Protein AF-A0A736RBE2-F1 (afdb_monomer_lite)

InterPro domains:
  IPR002560 Transposase IS204/IS1001/IS1096/IS1165, DDE domain [PF01610] (6-53)
  IPR047951 Transposase ISL3 [PTHR33498] (4-54)

Organism: NCBI:txid1967611

pLDDT: mean 90.6, std 9.24, range [45.62, 96.69]

Sequence (58 aa):
RVSAGMESDAAAICEAITSSWSNGVVEGHVNRLKMLKRQMYGRAGFELLRRRVMSPLA

Foldseek 3Di:
DDDPVCVVCVVVVVCCVPPPDHCVVVVVLVVVLVVLCVVQVVNDDPVVSVVPSVDDPD

Radius of gyration: 16.88 Å; chains: 1; bounding box: 30×39×37 Å

Structure (mmCIF, N/CA/C/O backbone):
data_AF-A0A736RBE2-F1
#
_entry.id   AF-A0A736RBE2-F1
#
loop_
_atom_site.group_PDB
_atom_site.id
_atom_site.type_symbol
_atom_site.label_atom_id
_atom_site.label_alt_id
_atom_site.label_comp_id
_atom_site.label_asym_id
_atom_site.label_entity_id
_atom_site.label_seq_id
_atom_site.pdbx_PDB_ins_code
_atom_site.Cartn_x
_atom_site.Cartn_y
_atom_site.Cartn_z
_atom_site.occupancy
_atom_site.B_iso_or_equiv
_atom_site.auth_seq_id
_atom_site.auth_comp_id
_atom_site.auth_asym_id
_atom_site.auth_atom_id
_atom_site.pdbx_PDB_model_num
ATOM 1 N N . ARG A 1 1 ? 15.995 -20.497 -10.965 1.00 76.38 1 ARG A N 1
ATOM 2 C CA . ARG A 1 1 ? 14.659 -20.394 -11.599 1.00 76.38 1 ARG A CA 1
ATOM 3 C C . ARG A 1 1 ? 13.939 -19.240 -10.931 1.00 76.38 1 ARG A C 1
ATOM 5 O O . ARG A 1 1 ? 14.055 -19.123 -9.717 1.00 76.38 1 ARG A O 1
ATOM 12 N N . VAL A 1 2 ? 13.310 -18.372 -11.714 1.00 80.25 2 VAL A N 1
ATOM 13 C CA . VAL A 1 2 ? 12.491 -17.269 -11.195 1.00 80.25 2 VAL A CA 1
ATOM 14 C C . VAL A 1 2 ? 11.184 -17.861 -10.639 1.00 80.25 2 VAL A C 1
ATOM 16 O O . VAL A 1 2 ? 10.823 -18.981 -11.004 1.00 80.25 2 VAL A O 1
ATOM 19 N N . SER A 1 3 ? 10.534 -17.200 -9.678 1.00 87.81 3 SER A N 1
ATOM 20 C CA . SER A 1 3 ? 9.265 -17.688 -9.125 1.00 87.81 3 SER A CA 1
ATOM 21 C C . SER A 1 3 ? 8.112 -17.413 -10.098 1.00 87.81 3 SER A C 1
ATOM 23 O O . SER A 1 3 ? 8.112 -16.394 -10.784 1.00 87.81 3 SER A O 1
ATOM 25 N N . ALA A 1 4 ? 7.094 -18.278 -10.124 1.00 89.38 4 ALA A N 1
ATOM 26 C CA . ALA A 1 4 ? 5.934 -18.109 -11.008 1.00 89.38 4 ALA A CA 1
ATOM 27 C C . ALA A 1 4 ? 5.197 -16.768 -10.793 1.00 89.38 4 ALA A C 1
ATOM 29 O O . ALA A 1 4 ? 4.649 -16.198 -11.729 1.00 89.38 4 ALA A O 1
ATOM 30 N N . GLY A 1 5 ? 5.221 -16.230 -9.566 1.00 90.38 5 GLY A N 1
ATOM 31 C CA . GLY A 1 5 ? 4.653 -14.911 -9.272 1.00 90.38 5 GLY A CA 1
ATOM 32 C C . GLY A 1 5 ? 5.404 -13.775 -9.970 1.00 90.38 5 GLY A C 1
ATOM 33 O O . GLY A 1 5 ? 4.783 -12.888 -10.535 1.00 90.38 5 GLY A O 1
ATOM 34 N N . MET A 1 6 ? 6.736 -13.842 -10.021 1.00 90.38 6 MET A N 1
ATOM 35 C CA . MET A 1 6 ? 7.536 -12.842 -10.735 1.00 90.38 6 MET A CA 1
ATOM 36 C C . MET A 1 6 ? 7.343 -12.914 -12.254 1.00 90.38 6 MET A C 1
ATOM 38 O O . MET A 1 6 ? 7.414 -11.886 -12.918 1.00 90.38 6 MET A O 1
ATOM 42 N N . GLU A 1 7 ? 7.092 -14.104 -12.804 1.00 93.31 7 GLU A N 1
ATOM 43 C CA . GLU A 1 7 ? 6.743 -14.255 -14.223 1.00 93.31 7 GLU A CA 1
ATOM 44 C C . GLU A 1 7 ? 5.385 -13.608 -14.529 1.00 93.31 7 GLU A C 1
ATOM 46 O O . GLU A 1 7 ? 5.256 -12.896 -15.523 1.00 93.31 7 GLU A O 1
ATOM 51 N N . SER A 1 8 ? 4.401 -13.779 -13.639 1.00 94.12 8 SER A N 1
ATOM 52 C CA . SER A 1 8 ? 3.097 -13.106 -13.735 1.00 94.12 8 SER A CA 1
ATOM 53 C C . SER A 1 8 ? 3.210 -11.580 -13.622 1.00 94.12 8 SER A C 1
ATOM 55 O O . SER A 1 8 ? 2.481 -10.859 -14.301 1.00 94.12 8 SER A O 1
ATOM 57 N N . ASP A 1 9 ? 4.132 -11.084 -12.795 1.00 95.44 9 ASP A N 1
ATOM 58 C CA . ASP A 1 9 ? 4.309 -9.652 -12.529 1.00 95.44 9 ASP A CA 1
ATOM 59 C C . ASP A 1 9 ? 5.315 -8.970 -13.473 1.00 95.44 9 ASP A C 1
ATOM 61 O O . ASP A 1 9 ? 5.603 -7.782 -13.317 1.00 95.44 9 ASP A O 1
ATOM 65 N N . ALA A 1 10 ? 5.846 -9.680 -14.475 1.00 94.88 10 ALA A N 1
ATOM 66 C CA . ALA A 1 10 ? 6.934 -9.194 -15.326 1.00 94.88 10 ALA A CA 1
ATOM 67 C C . ALA A 1 10 ? 6.646 -7.821 -15.963 1.00 94.88 10 ALA A C 1
ATOM 69 O O . ALA A 1 10 ? 7.506 -6.942 -15.948 1.00 94.88 10 ALA A O 1
ATOM 70 N N . ALA A 1 11 ? 5.423 -7.601 -16.458 1.00 94.88 11 ALA A N 1
ATOM 71 C CA . ALA A 1 11 ? 5.023 -6.322 -17.047 1.00 94.88 11 ALA A CA 1
ATOM 72 C C . ALA A 1 11 ? 5.014 -5.176 -16.019 1.00 94.88 11 ALA A C 1
ATOM 74 O O . ALA A 1 11 ? 5.503 -4.084 -16.305 1.00 94.88 11 ALA A O 1
ATOM 75 N N . ALA A 1 12 ? 4.506 -5.434 -14.810 1.00 92.94 12 ALA A N 1
ATOM 76 C CA . ALA A 1 12 ? 4.476 -4.449 -13.733 1.00 92.94 12 ALA A CA 1
ATOM 77 C C . ALA A 1 12 ? 5.891 -4.105 -13.243 1.00 92.94 12 ALA A C 1
ATOM 79 O O . ALA A 1 12 ? 6.181 -2.945 -12.964 1.00 92.94 12 ALA A O 1
ATOM 80 N N . ILE A 1 13 ? 6.783 -5.098 -13.183 1.00 92.38 13 ILE A N 1
ATOM 81 C CA . ILE A 1 13 ? 8.189 -4.905 -12.811 1.00 92.38 13 ILE A CA 1
ATOM 82 C C . ILE A 1 13 ? 8.918 -4.071 -13.867 1.00 92.38 13 ILE A C 1
ATOM 84 O O . ILE A 1 13 ? 9.643 -3.145 -13.508 1.00 92.38 13 ILE A O 1
ATOM 88 N N . CYS A 1 14 ? 8.722 -4.369 -15.156 1.00 94.94 14 CYS A N 1
ATOM 89 C CA . CYS A 1 14 ? 9.294 -3.567 -16.234 1.00 94.94 14 CYS A CA 1
ATOM 90 C C . CYS A 1 14 ? 8.848 -2.106 -16.127 1.00 94.94 14 CYS A C 1
ATOM 92 O O . CYS A 1 14 ? 9.706 -1.227 -16.087 1.00 94.94 14 CYS A O 1
ATOM 94 N N . GLU A 1 15 ? 7.543 -1.856 -15.984 1.00 94.56 15 GLU A N 1
ATOM 95 C CA . GLU A 1 15 ? 7.015 -0.495 -15.852 1.00 94.56 15 GLU A CA 1
ATOM 96 C C . GLU A 1 15 ? 7.562 0.212 -14.606 1.00 94.56 15 GLU A C 1
AT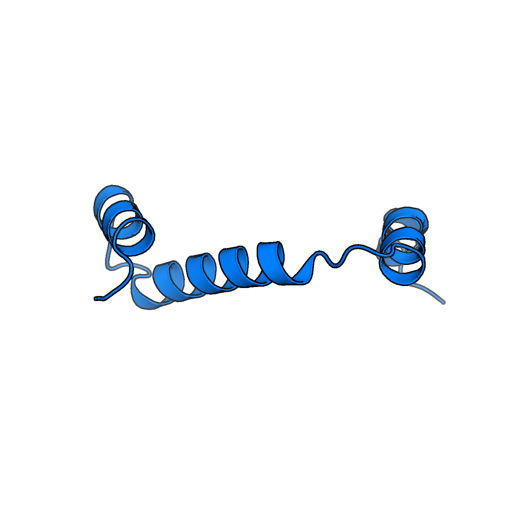OM 98 O O . GLU A 1 15 ? 7.982 1.361 -14.688 1.00 94.56 15 GLU A O 1
ATOM 103 N N . ALA A 1 16 ? 7.655 -0.475 -13.465 1.00 92.50 16 ALA A N 1
ATOM 104 C CA . ALA A 1 16 ? 8.206 0.105 -12.240 1.00 92.50 16 ALA A CA 1
ATOM 105 C C . ALA A 1 16 ? 9.664 0.586 -12.385 1.00 92.50 16 ALA A C 1
ATOM 107 O O . ALA A 1 16 ? 10.089 1.463 -11.633 1.00 92.50 16 ALA A O 1
ATOM 108 N N . ILE A 1 17 ? 10.429 0.022 -13.328 1.00 94.06 17 ILE A N 1
ATOM 109 C CA . ILE A 1 17 ? 11.821 0.405 -13.606 1.00 94.06 17 ILE A CA 1
ATOM 110 C C . ILE A 1 17 ? 11.899 1.482 -14.696 1.00 94.06 17 ILE A C 1
ATOM 112 O O . ILE A 1 17 ? 12.747 2.369 -14.617 1.00 94.06 17 ILE A O 1
ATOM 116 N N . THR A 1 18 ? 11.058 1.398 -15.730 1.00 96.69 18 THR A N 1
ATOM 117 C CA . THR A 1 18 ? 11.126 2.295 -16.896 1.00 96.69 18 THR A CA 1
ATOM 118 C C . THR A 1 18 ? 10.343 3.589 -16.721 1.00 96.69 18 THR A C 1
ATOM 120 O O . THR A 1 18 ? 10.635 4.569 -17.408 1.00 96.69 18 THR A O 1
ATOM 123 N N . SER A 1 19 ? 9.342 3.604 -15.841 1.00 94.88 19 SER A N 1
ATOM 124 C CA . SER A 1 19 ? 8.485 4.767 -15.641 1.00 94.88 19 SER A CA 1
ATOM 125 C C . SER A 1 19 ? 9.240 5.929 -15.001 1.00 94.88 19 SER A C 1
ATOM 127 O O . SER A 1 19 ? 10.062 5.755 -14.103 1.00 94.88 19 SER A O 1
ATOM 129 N N . SER A 1 20 ? 8.898 7.153 -15.405 1.00 94.62 20 SER A N 1
ATOM 130 C CA . SER A 1 20 ? 9.345 8.371 -14.719 1.00 94.62 20 SER A CA 1
ATOM 131 C C . SER A 1 20 ? 8.581 8.632 -13.415 1.00 94.62 20 SER A C 1
ATOM 133 O O . SER A 1 20 ? 8.988 9.484 -12.622 1.00 94.62 20 SER A O 1
ATOM 135 N N . TRP A 1 21 ? 7.473 7.920 -13.188 1.00 91.56 21 TRP A N 1
ATOM 136 C CA . TRP A 1 21 ? 6.613 8.074 -12.020 1.00 91.56 21 TRP A CA 1
ATOM 137 C C . TRP A 1 21 ? 6.855 6.955 -11.010 1.00 91.56 21 TRP A C 1
ATOM 139 O O . TRP A 1 21 ? 6.879 5.777 -11.350 1.00 91.56 21 TRP A O 1
ATOM 149 N N . SER A 1 22 ? 6.978 7.325 -9.735 1.00 90.38 22 SER A N 1
ATOM 150 C CA . SER A 1 22 ? 7.128 6.368 -8.637 1.00 90.38 22 SER A CA 1
ATOM 151 C C . SER A 1 22 ? 5.798 6.115 -7.927 1.00 90.38 22 SER A C 1
ATOM 153 O O . SER A 1 22 ? 5.078 7.052 -7.581 1.00 90.38 22 SER A O 1
ATOM 155 N N . ASN A 1 23 ? 5.523 4.850 -7.598 1.00 93.69 23 ASN A N 1
ATOM 156 C CA . ASN A 1 23 ? 4.400 4.458 -6.741 1.00 93.69 23 ASN A CA 1
ATOM 157 C C . ASN A 1 23 ? 4.633 4.764 -5.240 1.00 93.69 23 ASN A C 1
ATOM 159 O O . ASN A 1 23 ? 3.746 4.564 -4.408 1.00 93.69 23 ASN A O 1
ATOM 163 N N . GLY A 1 24 ? 5.811 5.280 -4.867 1.00 94.44 24 GLY A N 1
ATOM 164 C CA . GLY A 1 24 ? 6.228 5.430 -3.468 1.00 94.44 24 GLY A CA 1
ATOM 165 C C . GLY A 1 24 ? 5.300 6.295 -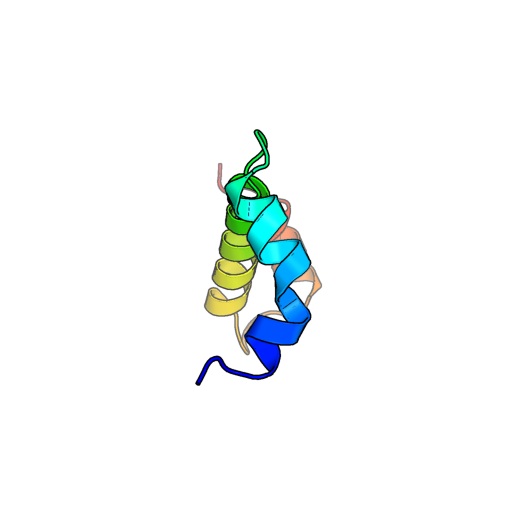2.605 1.00 94.44 24 GLY A C 1
ATOM 166 O O . GLY A 1 24 ? 5.088 5.990 -1.432 1.00 94.44 24 GLY A O 1
ATOM 167 N N . VAL A 1 25 ? 4.681 7.340 -3.165 1.00 94.75 25 VAL A N 1
ATOM 168 C CA . VAL A 1 25 ? 3.724 8.190 -2.423 1.00 94.75 25 VAL A CA 1
ATOM 169 C C . VAL A 1 25 ? 2.471 7.401 -2.036 1.00 94.75 25 VAL A C 1
ATOM 171 O O . VAL A 1 25 ? 2.009 7.463 -0.893 1.00 94.75 25 VAL A O 1
ATOM 174 N N . VAL A 1 26 ? 1.936 6.618 -2.974 1.00 95.56 26 VAL A N 1
ATOM 175 C CA . VAL A 1 26 ? 0.761 5.769 -2.745 1.00 95.56 26 VAL A CA 1
ATOM 176 C C . VAL A 1 26 ? 1.094 4.683 -1.724 1.00 95.56 26 VAL A C 1
ATOM 178 O O . VAL A 1 26 ? 0.337 4.470 -0.774 1.00 95.56 26 VAL A O 1
ATOM 181 N N . GLU A 1 27 ? 2.259 4.050 -1.854 1.00 96.56 27 GLU A N 1
ATOM 182 C CA . GLU A 1 27 ? 2.749 3.061 -0.891 1.00 96.56 27 GLU A CA 1
ATOM 183 C C . GLU A 1 27 ? 2.929 3.653 0.510 1.00 96.56 27 GLU A C 1
ATOM 185 O O . GLU A 1 27 ? 2.560 3.014 1.498 1.00 96.56 27 GLU A O 1
ATOM 190 N N . GLY A 1 28 ? 3.405 4.896 0.611 1.00 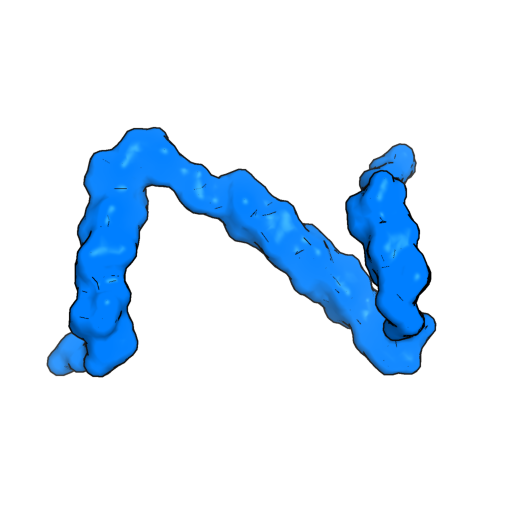95.62 28 GLY A N 1
ATOM 191 C CA . GLY A 1 28 ? 3.503 5.638 1.866 1.00 95.62 28 GLY A CA 1
ATOM 192 C C . GLY A 1 28 ? 2.146 5.817 2.549 1.00 95.62 28 GLY A C 1
ATOM 193 O O . GLY A 1 28 ? 2.004 5.525 3.743 1.00 95.62 28 GLY A O 1
ATOM 194 N N . HIS A 1 29 ? 1.114 6.210 1.796 1.00 94.56 29 HIS A N 1
ATOM 195 C CA . HIS A 1 29 ? -0.255 6.294 2.315 1.00 94.56 29 HIS A CA 1
ATOM 196 C C . HIS A 1 29 ? -0.778 4.930 2.782 1.00 94.56 29 HIS A C 1
ATOM 198 O O . HIS A 1 29 ? -1.327 4.819 3.883 1.00 94.56 29 HIS A O 1
ATOM 204 N N . VAL A 1 30 ? -0.558 3.872 1.997 1.00 96.06 30 VAL A N 1
ATOM 205 C CA . VAL A 1 30 ? -0.940 2.500 2.366 1.00 96.06 30 VAL A CA 1
ATOM 206 C C . VAL A 1 30 ? -0.211 2.045 3.633 1.00 96.06 30 VAL A C 1
ATOM 208 O O . VAL A 1 30 ? -0.821 1.432 4.514 1.00 96.06 30 VAL A O 1
ATOM 211 N N . ASN A 1 31 ? 1.074 2.364 3.773 1.00 96.50 31 ASN A N 1
ATOM 212 C CA . ASN A 1 31 ? 1.854 2.027 4.956 1.00 96.50 31 ASN A CA 1
ATOM 213 C C . ASN A 1 31 ? 1.341 2.764 6.204 1.00 96.50 31 ASN A C 1
ATOM 215 O O . ASN A 1 31 ? 1.145 2.140 7.250 1.00 96.50 31 ASN A O 1
ATOM 219 N N . ARG A 1 32 ? 1.018 4.061 6.086 1.00 94.75 32 ARG A N 1
ATOM 220 C CA . ARG A 1 32 ? 0.376 4.838 7.162 1.00 94.75 32 ARG A CA 1
ATOM 221 C C . ARG A 1 32 ? -0.948 4.202 7.593 1.00 94.75 32 ARG A C 1
ATOM 223 O O . ARG A 1 32 ? -1.171 4.017 8.789 1.00 94.75 32 ARG A O 1
ATOM 230 N N . LEU A 1 33 ? -1.797 3.812 6.640 1.00 94.31 33 LEU A N 1
ATOM 231 C CA . LEU A 1 33 ? -3.066 3.128 6.920 1.00 94.31 33 LEU A CA 1
ATOM 232 C C . LEU A 1 33 ? -2.855 1.804 7.667 1.00 94.31 33 LEU A C 1
ATOM 234 O O . LEU A 1 33 ? -3.495 1.558 8.693 1.00 94.31 33 LEU A O 1
ATOM 238 N N . LYS A 1 34 ? -1.932 0.961 7.188 1.00 95.19 34 LYS A N 1
ATOM 239 C CA . LYS A 1 34 ? -1.580 -0.315 7.834 1.00 95.19 34 LYS A CA 1
ATOM 240 C C . LYS A 1 34 ? -1.061 -0.099 9.256 1.00 95.19 34 LYS A C 1
ATOM 242 O O . LYS A 1 34 ? -1.437 -0.843 10.161 1.00 95.19 34 LYS A O 1
ATOM 247 N N . MET A 1 35 ? -0.244 0.931 9.468 1.00 96.06 35 MET A N 1
ATOM 248 C CA . MET A 1 35 ? 0.296 1.286 10.778 1.00 96.06 35 MET A CA 1
ATOM 249 C C . MET A 1 35 ? -0.807 1.713 11.756 1.00 96.06 35 MET A C 1
ATOM 251 O O . MET A 1 35 ? -0.879 1.157 12.853 1.00 96.06 35 MET A O 1
ATOM 255 N N . LEU A 1 36 ? -1.719 2.602 11.345 1.00 93.19 36 LEU A N 1
ATOM 256 C CA . LEU A 1 36 ? -2.866 3.006 12.169 1.00 93.19 36 LEU A CA 1
ATOM 257 C C . LEU A 1 36 ? -3.752 1.818 12.553 1.00 93.19 36 LEU A C 1
ATOM 259 O O . LEU A 1 36 ? -4.137 1.671 13.714 1.00 93.19 36 LEU A O 1
ATOM 263 N N . LYS A 1 37 ? -4.054 0.949 11.583 1.00 93.56 37 LYS A N 1
ATOM 264 C CA . LYS A 1 37 ? -4.828 -0.273 11.821 1.00 93.56 37 LYS A CA 1
ATOM 265 C C . LYS A 1 37 ? -4.121 -1.171 12.842 1.00 93.56 37 LYS A C 1
ATOM 267 O O . LYS A 1 37 ? -4.753 -1.636 13.788 1.00 93.56 37 LYS A O 1
ATOM 272 N N . ARG A 1 38 ? -2.799 -1.347 12.701 1.00 95.50 38 ARG A N 1
ATOM 273 C CA . ARG A 1 38 ? -1.973 -2.175 13.594 1.00 95.50 38 ARG A CA 1
ATOM 274 C C . ARG A 1 38 ? -1.923 -1.663 15.028 1.00 95.50 38 ARG A C 1
ATOM 276 O O . ARG A 1 38 ? -1.948 -2.471 15.950 1.00 95.50 38 ARG A O 1
ATOM 283 N N . GLN A 1 39 ? -1.921 -0.347 15.233 1.00 93.50 39 GLN A N 1
ATOM 284 C CA . GLN A 1 39 ? -2.017 0.232 16.575 1.00 93.50 39 GLN A CA 1
ATOM 285 C C . GLN A 1 39 ? -3.331 -0.123 17.284 1.00 93.50 39 GLN A C 1
ATOM 287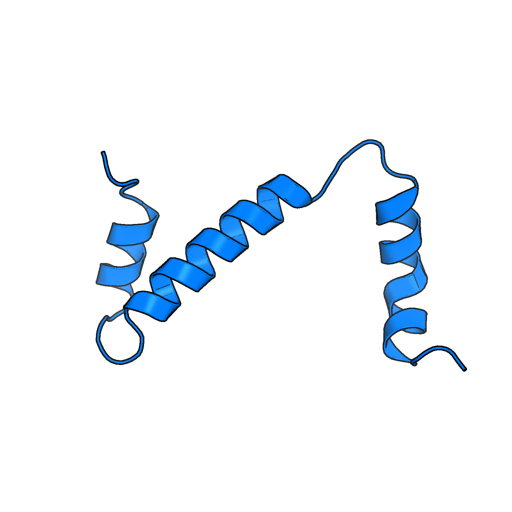 O O . GLN A 1 39 ? -3.380 -0.084 18.506 1.00 93.50 39 GLN A O 1
ATOM 292 N N . MET A 1 40 ? -4.389 -0.496 16.561 1.00 93.38 40 MET A N 1
ATOM 293 C CA . MET A 1 40 ? -5.738 -0.639 17.116 1.00 93.38 40 MET A CA 1
ATOM 294 C C . MET A 1 40 ? -6.356 -2.029 16.904 1.00 93.38 40 MET A C 1
ATOM 296 O O . MET A 1 40 ? -7.549 -2.206 17.156 1.00 93.38 40 MET A O 1
ATOM 300 N N . TYR A 1 41 ? -5.581 -3.022 16.455 1.00 92.19 41 TYR A N 1
ATOM 301 C C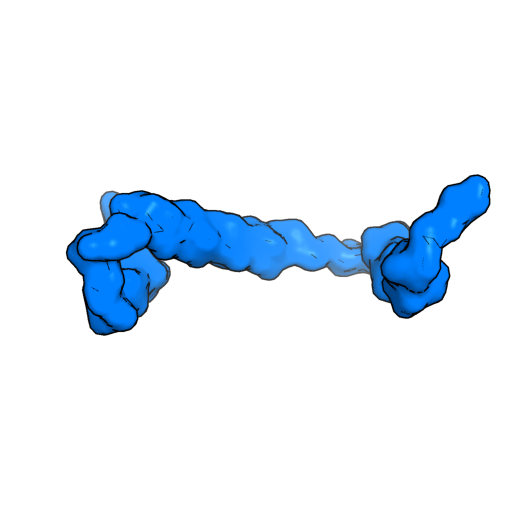A . TYR A 1 41 ? -6.079 -4.390 16.291 1.00 92.19 41 TYR A CA 1
ATOM 302 C C . TYR A 1 41 ? -6.747 -4.902 17.573 1.00 92.19 41 TYR A C 1
ATOM 304 O O . TYR A 1 41 ? -6.210 -4.736 18.666 1.00 92.19 41 TYR A O 1
ATOM 312 N N . GLY A 1 42 ? -7.957 -5.454 17.426 1.00 89.31 42 GLY A N 1
ATOM 313 C CA . GLY A 1 42 ? -8.793 -5.941 18.531 1.00 89.31 42 GLY A CA 1
ATOM 314 C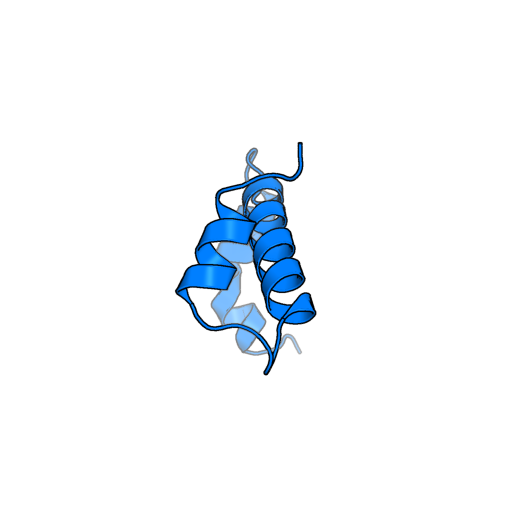 C . GLY A 1 42 ? -9.377 -4.859 19.450 1.00 89.31 42 GLY A C 1
ATOM 315 O O . GLY A 1 42 ? -10.103 -5.193 20.376 1.00 89.31 42 GLY A O 1
ATOM 316 N N . ARG A 1 43 ? -9.071 -3.573 19.217 1.00 92.31 43 ARG A N 1
ATOM 317 C CA . ARG A 1 43 ? -9.391 -2.453 20.126 1.00 92.31 43 ARG A CA 1
ATOM 318 C C . ARG A 1 43 ? -10.208 -1.327 19.485 1.00 92.31 43 ARG A C 1
ATOM 320 O O . ARG A 1 43 ? -10.641 -0.423 20.190 1.00 92.31 43 ARG A O 1
ATOM 327 N N . ALA A 1 44 ? -10.408 -1.343 18.166 1.00 90.25 44 ALA A N 1
ATOM 328 C CA . ALA A 1 44 ? -11.202 -0.343 17.452 1.00 90.25 44 ALA A CA 1
ATOM 329 C C . ALA A 1 44 ? -12.114 -0.960 16.391 1.00 90.25 44 ALA A C 1
ATOM 331 O O . ALA A 1 44 ? -11.689 -1.824 15.625 1.00 90.25 44 ALA A O 1
ATOM 332 N N . GLY A 1 45 ? -13.335 -0.427 16.295 1.00 91.56 45 GLY A N 1
ATOM 333 C CA . GLY A 1 45 ? -14.216 -0.614 15.142 1.00 91.56 45 GLY A CA 1
ATOM 334 C C . GLY A 1 45 ? -13.861 0.312 13.970 1.00 91.56 45 GLY A C 1
ATOM 335 O O . GLY A 1 45 ? -13.011 1.201 14.083 1.00 91.56 45 GLY A O 1
ATOM 336 N N . PHE A 1 46 ? -14.542 0.125 12.838 1.00 92.12 46 PHE A N 1
ATOM 337 C CA . PHE A 1 46 ? -14.271 0.857 11.594 1.00 92.12 46 PHE A CA 1
ATOM 338 C C . PHE A 1 46 ? -14.387 2.381 11.738 1.00 92.12 46 PHE A C 1
ATOM 340 O O . PHE A 1 46 ? -13.518 3.107 11.264 1.00 92.12 46 PHE A O 1
ATOM 347 N N . GLU A 1 47 ? -15.411 2.869 12.438 1.00 94.00 47 GLU A N 1
ATOM 348 C CA . GLU A 1 47 ? -15.648 4.307 12.625 1.00 94.00 47 GLU A CA 1
ATOM 349 C C . GLU A 1 47 ? -14.471 5.003 13.331 1.00 94.00 47 GLU A C 1
ATOM 351 O O . GLU A 1 47 ? -14.004 6.060 12.905 1.00 94.00 47 GLU A O 1
ATOM 356 N N . LEU A 1 48 ? -13.911 4.367 14.365 1.00 92.19 48 LEU A N 1
ATOM 357 C CA . LEU A 1 48 ? -12.750 4.894 15.083 1.00 92.19 48 LEU A CA 1
ATOM 358 C C . LEU A 1 48 ? -11.483 4.867 14.214 1.00 92.19 48 LEU A C 1
ATOM 360 O O . LEU A 1 48 ? -10.707 5.823 14.228 1.00 92.19 48 LEU A O 1
ATOM 364 N N . LEU A 1 49 ? -11.285 3.806 13.425 1.00 92.38 49 LEU A N 1
ATOM 365 C CA . LEU A 1 49 ? -10.185 3.740 12.460 1.00 92.38 49 LEU A CA 1
ATOM 366 C C . LEU A 1 49 ? -10.304 4.851 11.409 1.00 92.38 49 LEU A C 1
ATOM 368 O O . LEU A 1 49 ? -9.326 5.556 11.166 1.00 92.38 49 LEU A O 1
ATOM 372 N N . ARG A 1 50 ? -11.500 5.064 10.845 1.00 92.62 50 ARG A N 1
ATOM 373 C CA . ARG A 1 50 ? -11.770 6.119 9.859 1.00 92.62 50 ARG A CA 1
ATOM 374 C C . ARG A 1 50 ? -11.431 7.500 10.410 1.00 92.62 50 ARG A C 1
ATOM 376 O O . ARG A 1 50 ? -10.725 8.254 9.746 1.00 92.62 50 ARG A O 1
ATOM 383 N N . ARG A 1 51 ? -11.858 7.817 11.636 1.00 92.88 51 ARG A N 1
ATOM 384 C CA . ARG A 1 51 ? -11.533 9.100 12.284 1.00 92.88 51 ARG A CA 1
ATOM 385 C C . ARG A 1 51 ? -10.031 9.324 12.422 1.00 92.88 51 ARG A C 1
ATOM 387 O O . ARG A 1 51 ? -9.565 10.419 12.137 1.00 92.88 51 ARG A O 1
ATOM 394 N N . ARG A 1 52 ? -9.261 8.296 12.792 1.00 90.62 52 ARG A N 1
ATOM 395 C CA . ARG A 1 52 ? -7.795 8.411 12.905 1.00 90.62 52 ARG A CA 1
ATOM 396 C C . ARG A 1 52 ? -7.103 8.566 11.547 1.00 90.62 52 ARG A C 1
ATOM 398 O O . ARG A 1 52 ? -6.055 9.191 11.466 1.00 90.62 52 ARG A O 1
ATOM 405 N N . VAL A 1 53 ? -7.668 8.007 10.478 1.00 91.75 53 VAL A N 1
ATOM 406 C CA . VAL A 1 53 ? -7.145 8.194 9.115 1.00 91.75 53 VAL A CA 1
ATOM 407 C C . VAL A 1 53 ? -7.394 9.621 8.620 1.00 91.75 53 VAL A C 1
ATOM 409 O O . VAL A 1 53 ? -6.472 10.242 8.084 1.00 91.75 53 VAL A O 1
ATOM 412 N N . MET A 1 54 ? -8.623 10.111 8.825 1.00 90.56 54 MET A N 1
ATOM 413 C CA . MET A 1 54 ? -9.124 11.409 8.351 1.00 90.56 54 MET A CA 1
ATOM 414 C C . MET A 1 54 ? -8.654 12.597 9.189 1.00 90.56 54 MET A C 1
ATOM 416 O O . MET A 1 54 ? -8.652 13.714 8.688 1.00 90.56 54 MET A O 1
ATOM 420 N N . SER A 1 55 ? -8.271 12.364 10.443 1.00 81.88 55 SER A N 1
ATOM 421 C CA . SER A 1 55 ? -7.599 13.344 11.288 1.00 81.88 55 SER A CA 1
ATOM 422 C C . SER A 1 55 ? -6.097 13.059 11.237 1.00 81.88 55 SER A C 1
ATOM 424 O O . SER A 1 55 ? -5.625 12.155 11.938 1.00 81.88 55 SER A O 1
ATOM 426 N N . PRO A 1 56 ? -5.311 13.739 10.378 1.00 59.88 56 PRO A N 1
ATOM 427 C CA . PRO A 1 56 ? -3.886 13.806 10.635 1.00 59.88 56 PRO A CA 1
ATOM 428 C C . PRO A 1 56 ? -3.748 14.425 12.024 1.00 59.88 56 PRO A C 1
ATOM 430 O O . PRO A 1 56 ? -4.397 15.428 12.307 1.00 59.88 56 PRO A O 1
ATOM 433 N N . LEU A 1 57 ? -2.975 13.783 12.903 1.00 58.97 57 LEU A N 1
ATOM 434 C CA . LEU A 1 57 ? -2.524 14.422 14.136 1.00 58.97 57 LEU A CA 1
ATOM 435 C C . LEU A 1 57 ? -2.072 15.841 13.761 1.00 58.97 57 LEU A C 1
ATOM 437 O O . LEU A 1 57 ? -1.200 15.972 12.899 1.00 58.97 57 LEU A O 1
ATOM 441 N N . ALA A 1 58 ? -2.745 16.852 14.312 1.00 45.62 58 ALA A N 1
ATOM 442 C CA . ALA A 1 58 ? -2.185 18.193 14.381 1.00 45.62 58 ALA A CA 1
ATOM 443 C C . ALA A 1 58 ? -0.895 18.140 15.207 1.00 45.62 58 ALA A C 1
ATOM 445 O O . ALA A 1 58 ? -0.860 17.331 16.169 1.00 45.62 58 ALA A O 1
#

Secondary structure (DSSP, 8-state):
---HHHHHTHHHHHHHHH-SS-THHHHHHHHHHHHHHHHTTTT--HHHHHHHHHS---